Protein AF-A0A485AFW7-F1 (afdb_monomer_lite)

Secondary structure (DSSP, 8-state):
---GGGG-S-GGGGHHHHHHHHHHS---SPP---------------SS-TTSS-S-GGGS-TTTTTT--

Structure (mmCIF, N/CA/C/O backbone):
data_AF-A0A485AFW7-F1
#
_entry.id   AF-A0A485AFW7-F1
#
loop_
_atom_site.group_PDB
_atom_site.id
_atom_site.type_symbol
_atom_site.label_atom_id
_atom_site.label_alt_id
_atom_site.label_comp_id
_atom_site.label_asym_id
_atom_site.label_entity_id
_atom_site.label_seq_id
_atom_site.pdbx_PDB_ins_code
_atom_site.Cartn_x
_atom_site.Cartn_y
_atom_site.Cartn_z
_atom_site.occupancy
_atom_site.B_iso_or_equiv
_atom_site.auth_seq_id
_atom_site.auth_comp_id
_atom_site.auth_asym_id
_atom_site.auth_atom_id
_atom_site.pdbx_PDB_model_num
ATOM 1 N N . MET A 1 1 ? -15.811 6.963 2.512 1.00 69.12 1 MET A N 1
ATOM 2 C CA . MET A 1 1 ? -14.347 7.030 2.695 1.00 69.12 1 MET A CA 1
ATOM 3 C C . MET A 1 1 ? -14.013 8.418 3.233 1.00 69.12 1 MET A C 1
ATOM 5 O O . MET A 1 1 ? -13.978 9.365 2.466 1.00 69.12 1 MET A O 1
ATOM 9 N N . ASN A 1 2 ? -13.896 8.587 4.556 1.00 80.56 2 ASN A N 1
ATOM 10 C CA . ASN A 1 2 ? -14.014 9.931 5.157 1.00 80.56 2 ASN A CA 1
ATOM 11 C C . ASN A 1 2 ? -12.676 10.590 5.527 1.00 80.56 2 ASN A C 1
ATOM 13 O O . ASN A 1 2 ? -12.634 11.807 5.628 1.00 80.56 2 ASN A O 1
ATOM 17 N N . ASN A 1 3 ? -11.622 9.805 5.785 1.00 91.88 3 ASN A N 1
ATOM 18 C CA . ASN A 1 3 ? -10.315 10.300 6.247 1.00 91.88 3 ASN A CA 1
ATOM 19 C C . ASN A 1 3 ? -9.172 9.375 5.761 1.00 91.88 3 ASN A C 1
ATOM 21 O O . ASN A 1 3 ? -8.526 8.719 6.587 1.00 91.88 3 ASN A O 1
ATOM 25 N N . PRO A 1 4 ? -8.975 9.200 4.440 1.00 92.88 4 PRO A N 1
ATOM 26 C CA . PRO A 1 4 ? -7.961 8.284 3.906 1.00 92.88 4 PRO A CA 1
ATOM 27 C C . PRO A 1 4 ? -6.527 8.662 4.315 1.00 92.88 4 PRO A C 1
ATOM 29 O O . PRO A 1 4 ? -5.666 7.793 4.425 1.00 92.88 4 PRO A O 1
ATOM 32 N N . GLU A 1 5 ? -6.262 9.935 4.610 1.00 94.56 5 GLU A N 1
ATOM 33 C CA . GLU A 1 5 ? -4.962 10.432 5.067 1.00 94.56 5 GLU A CA 1
ATOM 34 C C . GLU A 1 5 ? -4.499 9.799 6.385 1.00 94.56 5 GLU A C 1
ATOM 36 O O . GLU A 1 5 ? -3.300 9.689 6.623 1.00 94.56 5 GLU A O 1
ATOM 41 N N . LYS A 1 6 ? -5.430 9.307 7.216 1.00 94.88 6 LYS A N 1
ATOM 42 C CA . LYS A 1 6 ? -5.106 8.609 8.470 1.00 94.88 6 LYS A CA 1
ATOM 43 C C . LYS A 1 6 ? -4.402 7.271 8.260 1.00 94.88 6 LYS A C 1
ATOM 45 O O . LYS A 1 6 ? -3.819 6.760 9.210 1.00 94.88 6 LYS A O 1
ATOM 50 N N . THR A 1 7 ? -4.467 6.696 7.059 1.00 95.19 7 THR A N 1
ATOM 51 C CA . THR A 1 7 ? -3.853 5.398 6.740 1.00 95.19 7 THR A CA 1
ATOM 52 C C . THR A 1 7 ? -2.648 5.514 5.804 1.00 95.19 7 THR A C 1
ATOM 54 O O . THR A 1 7 ? -1.983 4.515 5.549 1.00 95.19 7 THR A O 1
ATOM 57 N N . VAL A 1 8 ? -2.326 6.714 5.305 1.00 96.56 8 VAL A N 1
ATOM 58 C CA . VAL A 1 8 ? -1.162 6.945 4.431 1.00 96.56 8 VAL A CA 1
ATOM 59 C C . VAL A 1 8 ? 0.089 7.128 5.293 1.00 96.56 8 VAL A C 1
ATOM 61 O O . VAL A 1 8 ? 0.419 8.235 5.709 1.00 96.56 8 VAL A O 1
ATOM 64 N N . CYS A 1 9 ? 0.770 6.027 5.606 1.00 96.69 9 CYS A N 1
ATOM 65 C CA . CYS A 1 9 ? 1.985 6.012 6.425 1.00 96.69 9 CYS A CA 1
ATOM 66 C C . CYS A 1 9 ? 2.782 4.714 6.210 1.00 96.69 9 CYS A C 1
ATOM 68 O O . CYS A 1 9 ? 2.299 3.783 5.561 1.00 96.69 9 CYS A O 1
ATOM 70 N N . PHE A 1 10 ? 3.978 4.610 6.802 1.00 97.50 10 PHE A N 1
ATOM 71 C CA . PHE A 1 10 ? 4.627 3.311 6.983 1.00 97.50 10 PHE A CA 1
ATOM 72 C C . PHE A 1 10 ? 3.939 2.562 8.132 1.00 97.50 10 PHE A C 1
ATOM 74 O O . PHE A 1 10 ? 4.245 2.746 9.309 1.00 97.50 10 PHE A O 1
ATOM 81 N N . GLN A 1 11 ? 2.942 1.745 7.787 1.00 97.94 11 GLN A N 1
ATOM 82 C CA . GLN A 1 11 ? 1.981 1.205 8.753 1.00 97.94 11 GLN A CA 1
ATOM 83 C C . GLN A 1 11 ? 2.626 0.412 9.903 1.00 97.94 11 GLN A C 1
ATOM 85 O O . GLN A 1 11 ? 2.097 0.423 11.016 1.00 97.94 11 GLN A O 1
ATOM 90 N N . ASN A 1 12 ? 3.758 -0.257 9.661 1.00 97.44 12 ASN A N 1
ATOM 91 C CA . ASN A 1 12 ? 4.491 -1.034 10.665 1.00 97.44 12 ASN A CA 1
ATOM 92 C C . ASN A 1 12 ? 4.832 -0.209 11.919 1.00 97.44 12 ASN A C 1
ATOM 94 O O . ASN A 1 12 ? 4.774 -0.741 13.027 1.00 97.44 12 ASN A O 1
ATOM 98 N N . GLU A 1 13 ? 5.110 1.087 11.767 1.00 97.81 13 GLU A N 1
ATOM 99 C CA . GLU A 1 13 ? 5.415 2.002 12.878 1.00 97.81 13 GLU A CA 1
ATOM 100 C C . GLU A 1 13 ? 4.158 2.529 13.595 1.00 97.81 13 GLU A C 1
ATOM 102 O O . GLU A 1 13 ? 4.243 3.106 14.679 1.00 97.81 13 GLU A O 1
ATOM 107 N N . HIS A 1 14 ? 2.968 2.298 13.030 1.00 97.81 14 HIS A N 1
ATOM 108 C CA . HIS A 1 14 ? 1.705 2.891 13.480 1.00 97.81 14 HIS A CA 1
ATOM 109 C C . HIS A 1 14 ? 0.593 1.862 13.749 1.00 97.81 14 HIS A C 1
ATOM 111 O O . HIS A 1 14 ? -0.582 2.224 13.833 1.00 97.81 14 HIS A O 1
ATOM 117 N N . ILE A 1 15 ? 0.930 0.582 13.940 1.00 98.50 15 ILE A N 1
ATOM 118 C CA . ILE A 1 15 ? -0.054 -0.494 14.172 1.00 98.50 15 ILE A CA 1
ATOM 119 C C . ILE A 1 15 ? -1.045 -0.188 15.314 1.00 98.50 15 ILE A C 1
ATOM 121 O O . ILE A 1 15 ? -2.251 -0.352 15.102 1.00 98.50 15 ILE A O 1
ATOM 125 N N . PRO A 1 16 ? -0.619 0.293 16.503 1.00 98.25 16 PRO A N 1
ATOM 126 C CA . PRO A 1 16 ? -1.568 0.632 17.565 1.00 98.25 16 PRO A CA 1
ATOM 127 C C . PRO A 1 16 ? -2.552 1.736 17.157 1.00 98.25 16 PRO A C 1
ATOM 129 O O . PRO A 1 16 ? -3.724 1.685 17.525 1.00 98.25 16 PRO A O 1
ATOM 132 N N . LEU A 1 17 ? -2.095 2.702 16.356 1.00 98.00 17 LEU A N 1
ATOM 133 C CA . LEU A 1 17 ? -2.916 3.807 15.870 1.00 98.00 17 LEU A CA 1
ATOM 134 C C . LEU A 1 17 ? -3.967 3.326 14.860 1.00 98.00 17 LEU A C 1
ATOM 136 O O . LEU A 1 17 ? -5.120 3.741 14.944 1.00 98.00 17 LEU A O 1
ATOM 140 N N . MET A 1 18 ? -3.604 2.401 13.965 1.00 98.06 18 MET A N 1
ATOM 141 C CA . MET A 1 18 ? -4.556 1.803 13.018 1.00 98.06 18 MET A CA 1
ATOM 142 C C . MET A 1 18 ? -5.679 1.060 13.743 1.00 98.06 18 MET A C 1
ATOM 144 O O . MET A 1 18 ? -6.850 1.204 13.389 1.00 98.06 18 MET A O 1
ATOM 148 N N . ASN A 1 19 ? -5.337 0.308 14.795 1.00 97.94 19 ASN A N 1
ATOM 149 C CA . ASN A 1 19 ? -6.335 -0.348 15.639 1.00 97.94 19 ASN A CA 1
ATOM 150 C C . ASN A 1 19 ? -7.254 0.681 16.309 1.00 97.94 19 ASN A C 1
ATOM 152 O O . ASN A 1 19 ? -8.470 0.544 16.2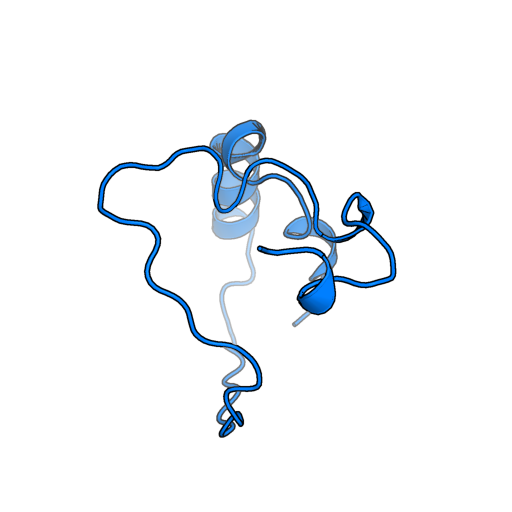29 1.00 97.94 19 ASN A O 1
ATOM 156 N N . ALA A 1 20 ? -6.694 1.751 16.882 1.00 97.62 20 ALA A N 1
ATOM 157 C CA . ALA A 1 20 ? -7.489 2.807 17.507 1.00 97.62 20 ALA A CA 1
ATOM 158 C C . ALA A 1 20 ? -8.442 3.503 16.515 1.00 97.62 20 ALA A C 1
ATOM 160 O O . ALA A 1 20 ? -9.595 3.762 16.856 1.00 97.62 20 ALA A O 1
ATOM 161 N N . TYR A 1 21 ? -8.002 3.777 15.280 1.00 96.62 21 TYR A N 1
ATOM 162 C CA . TYR A 1 21 ? -8.866 4.345 14.239 1.00 96.62 21 TYR A CA 1
ATOM 163 C C . TYR A 1 21 ? -9.992 3.399 13.829 1.00 96.62 21 TYR A C 1
ATOM 165 O O . TYR A 1 21 ? -11.134 3.841 13.694 1.00 96.62 21 TYR A O 1
ATOM 173 N N . ARG A 1 22 ? -9.690 2.106 13.669 1.00 95.81 22 ARG A N 1
ATOM 174 C CA . ARG A 1 22 ? -10.704 1.083 13.395 1.00 95.81 22 ARG A CA 1
ATOM 175 C C . ARG A 1 22 ? -11.749 1.032 14.512 1.00 95.81 22 ARG A C 1
ATOM 177 O O . ARG A 1 22 ? -12.940 1.011 14.218 1.00 95.81 22 ARG A O 1
ATOM 184 N N . ASP A 1 23 ? -11.306 1.034 15.767 1.00 96.94 23 ASP A N 1
ATOM 185 C CA . ASP A 1 23 ? -12.181 0.889 16.934 1.00 96.94 23 ASP A CA 1
ATOM 186 C C . ASP A 1 23 ? -13.030 2.155 17.181 1.00 96.94 23 ASP A C 1
ATOM 188 O O . ASP A 1 23 ? -14.163 2.059 17.650 1.00 96.94 23 ASP A O 1
ATOM 192 N N . ALA A 1 24 ? -12.525 3.340 16.811 1.00 95.94 24 ALA A N 1
ATOM 193 C CA . ALA A 1 24 ? -13.274 4.599 16.869 1.00 95.94 24 ALA A CA 1
ATOM 194 C C . ALA A 1 24 ? -14.371 4.710 15.789 1.00 95.94 24 ALA A C 1
ATOM 196 O O . ALA A 1 24 ? -15.380 5.387 16.000 1.00 95.94 24 ALA A O 1
ATOM 197 N N . GLY A 1 25 ? -14.189 4.044 14.643 1.00 91.94 25 GLY A N 1
ATOM 198 C CA . GLY A 1 25 ? -15.156 4.016 13.548 1.00 91.94 25 GLY A CA 1
ATOM 199 C C . GLY A 1 25 ? -15.382 5.374 12.849 1.00 91.94 25 GLY A C 1
ATOM 200 O O . GLY A 1 25 ? -14.569 6.294 12.972 1.00 91.94 25 GLY A O 1
ATOM 201 N N . PRO A 1 26 ? -16.483 5.515 12.083 1.00 92.44 26 PRO A N 1
ATOM 202 C CA . PRO A 1 26 ? -17.495 4.491 11.817 1.00 92.44 26 PRO A CA 1
ATOM 203 C C . PRO A 1 26 ? -16.973 3.391 10.877 1.00 92.44 26 PRO A C 1
ATOM 205 O O . PRO A 1 26 ? -16.332 3.682 9.871 1.00 92.44 26 PRO A O 1
ATOM 208 N N . ALA A 1 27 ? -17.2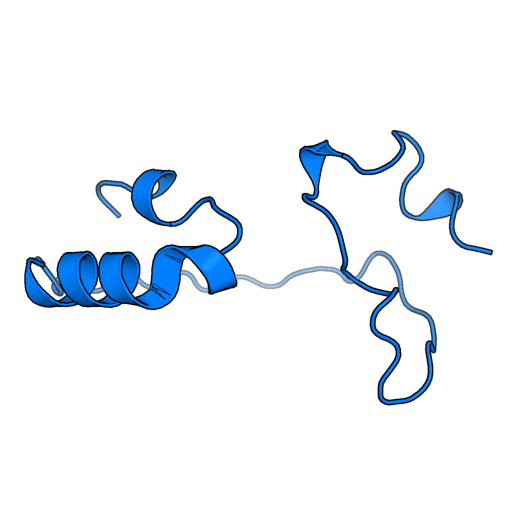80 2.127 11.185 1.00 90.31 27 ALA A N 1
ATOM 209 C CA . ALA A 1 27 ? -16.943 0.984 10.322 1.00 90.31 27 ALA A CA 1
ATOM 210 C C . ALA A 1 27 ? -17.910 0.819 9.130 1.00 90.31 27 ALA A C 1
ATOM 212 O O . ALA A 1 27 ? -17.585 0.149 8.152 1.00 90.31 27 ALA A O 1
ATOM 213 N N . TYR A 1 28 ? -19.093 1.436 9.217 1.00 91.38 28 TYR A N 1
ATOM 214 C CA . TYR A 1 28 ? -20.158 1.348 8.224 1.00 91.38 28 TYR A CA 1
ATOM 215 C C . TYR A 1 28 ? -20.697 2.733 7.840 1.00 91.38 28 TYR A C 1
ATOM 217 O O . TYR A 1 28 ? -20.651 3.652 8.663 1.00 91.38 28 TYR A O 1
ATOM 225 N N . PRO A 1 29 ? -21.282 2.869 6.637 1.00 93.50 29 PRO A N 1
ATOM 226 C CA . PRO A 1 29 ? -21.356 1.852 5.581 1.00 93.50 29 PRO A CA 1
ATOM 227 C C . PRO A 1 29 ? -19.980 1.551 4.969 1.00 93.50 29 PRO A C 1
ATOM 229 O O . PRO A 1 29 ? -19.148 2.445 4.832 1.00 93.50 29 PRO A O 1
ATOM 232 N N . THR A 1 30 ? -19.740 0.284 4.623 1.00 92.94 30 THR A N 1
ATOM 233 C CA . THR A 1 30 ? -18.533 -0.118 3.891 1.00 92.94 30 THR A CA 1
ATOM 234 C C . THR A 1 30 ? -18.641 0.377 2.457 1.00 92.94 30 THR A C 1
ATOM 236 O O . THR A 1 30 ? -19.655 0.160 1.796 1.00 92.94 30 THR A O 1
ATOM 239 N N . GLU A 1 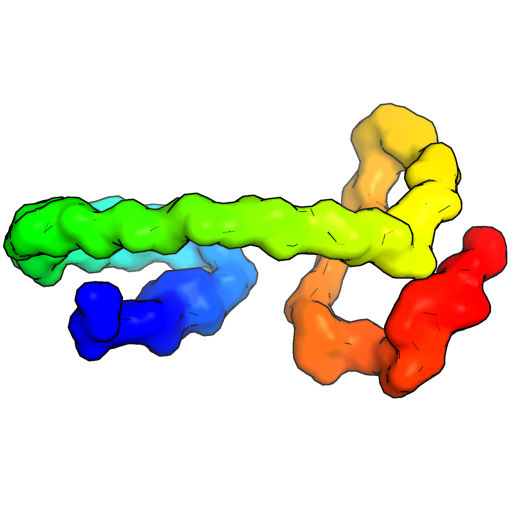31 ? -17.595 1.034 1.978 1.00 92.56 31 GLU A N 1
ATOM 240 C CA . GLU A 1 31 ? -1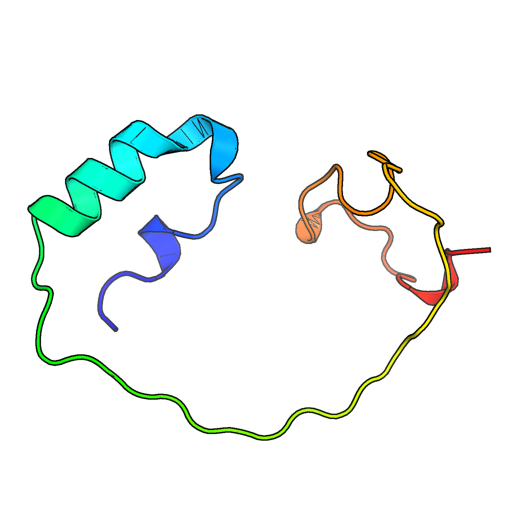7.479 1.449 0.586 1.00 92.56 31 GLU A CA 1
ATOM 241 C C . GLU A 1 31 ? -16.752 0.358 -0.202 1.00 92.56 31 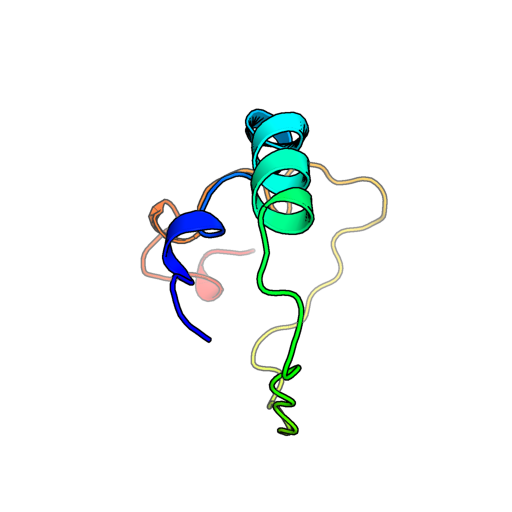GLU A C 1
ATOM 243 O O . GLU A 1 31 ? -15.698 -0.113 0.226 1.00 92.56 31 GLU A O 1
ATOM 248 N N . VAL A 1 32 ? -17.340 -0.077 -1.317 1.00 95.06 32 VAL A N 1
ATOM 249 C CA . VAL A 1 32 ? -16.807 -1.149 -2.167 1.00 95.06 32 VAL A CA 1
ATOM 250 C C . VAL A 1 32 ? -16.322 -0.530 -3.471 1.00 95.06 32 VAL A C 1
ATOM 252 O O . VAL A 1 32 ? -17.091 0.150 -4.147 1.00 95.06 32 VAL A O 1
ATOM 255 N N . ILE A 1 33 ? -15.057 -0.775 -3.814 1.00 94.56 33 ILE A N 1
ATOM 256 C CA . ILE A 1 33 ? -14.433 -0.358 -5.074 1.00 94.56 33 ILE A CA 1
ATOM 257 C C . ILE A 1 33 ? -14.126 -1.634 -5.863 1.00 94.56 33 ILE A C 1
ATOM 259 O O . ILE A 1 33 ? -13.443 -2.515 -5.343 1.00 94.56 33 ILE A O 1
ATOM 263 N N . ASP A 1 34 ? -14.652 -1.739 -7.084 1.00 95.50 34 ASP A N 1
ATOM 264 C CA . ASP A 1 34 ? -14.507 -2.907 -7.964 1.00 95.50 34 ASP A CA 1
ATOM 265 C C . ASP A 1 34 ? -13.976 -2.462 -9.333 1.00 95.50 34 ASP A C 1
ATOM 267 O O . ASP A 1 34 ? -14.705 -1.870 -10.133 1.00 95.50 34 ASP A O 1
ATOM 271 N N . GLU A 1 35 ? -12.682 -2.686 -9.571 1.00 96.44 35 GLU A N 1
ATOM 272 C CA . GLU A 1 35 ? -11.972 -2.234 -10.770 1.00 96.44 35 GLU A CA 1
ATOM 273 C C . GLU A 1 35 ? -10.930 -3.262 -11.238 1.00 96.44 35 GLU A C 1
ATOM 275 O O . GLU A 1 35 ? -10.267 -3.928 -10.438 1.00 96.44 35 GLU A O 1
ATOM 280 N N . PHE A 1 36 ? -10.736 -3.352 -12.558 1.00 97.75 36 PHE A N 1
ATOM 281 C CA . PHE A 1 36 ? -9.599 -4.059 -13.153 1.00 97.75 36 PHE A CA 1
ATOM 282 C C . PHE A 1 36 ? -8.366 -3.151 -13.214 1.00 97.75 36 PHE A C 1
ATOM 284 O O . PHE A 1 36 ? -8.482 -1.941 -13.391 1.00 97.75 36 PHE A O 1
ATOM 291 N N . ALA A 1 37 ? -7.173 -3.749 -13.175 1.00 96.69 37 ALA A N 1
ATOM 292 C CA . ALA A 1 37 ? -5.908 -3.047 -13.376 1.00 96.69 37 ALA A CA 1
ATOM 293 C C . ALA A 1 37 ? -5.036 -3.751 -14.424 1.00 96.69 37 ALA A C 1
ATOM 295 O O . ALA A 1 37 ? -5.027 -4.978 -14.535 1.00 96.69 37 ALA A O 1
ATOM 296 N N . THR A 1 38 ? -4.261 -2.963 -15.169 1.00 98.06 38 THR A N 1
ATOM 297 C CA . THR A 1 38 ? -3.253 -3.464 -16.109 1.00 98.06 38 THR A CA 1
ATOM 298 C C . THR A 1 38 ? -1.903 -3.548 -15.408 1.00 98.06 38 THR A C 1
ATOM 300 O O . THR A 1 38 ? -1.415 -2.551 -14.880 1.00 98.06 38 THR A O 1
ATOM 303 N N . ILE A 1 39 ? -1.264 -4.716 -15.436 1.00 97.81 39 ILE A N 1
ATOM 304 C CA . ILE A 1 39 ? 0.107 -4.879 -14.940 1.00 97.81 39 ILE A CA 1
ATOM 305 C C . ILE A 1 39 ? 1.073 -4.156 -15.890 1.00 97.81 39 ILE A C 1
ATOM 307 O O . ILE A 1 39 ? 1.092 -4.444 -17.085 1.00 97.81 39 ILE A O 1
ATOM 311 N N . THR A 1 40 ? 1.892 -3.245 -15.361 1.00 97.81 40 THR A N 1
ATOM 312 C CA . THR A 1 40 ? 2.858 -2.451 -16.147 1.00 97.81 40 THR A CA 1
ATOM 313 C C . THR A 1 40 ? 4.320 -2.863 -15.942 1.00 97.81 40 THR A C 1
ATOM 315 O O . THR A 1 40 ? 5.172 -2.471 -16.736 1.00 97.81 40 THR A O 1
ATOM 318 N N . PHE A 1 41 ? 4.626 -3.665 -14.915 1.00 97.31 41 PHE A N 1
ATOM 319 C CA . PHE A 1 41 ? 5.973 -4.159 -14.613 1.00 97.31 41 PHE A CA 1
ATOM 320 C C . PHE A 1 41 ? 5.922 -5.496 -13.859 1.00 97.31 41 PHE A C 1
ATOM 322 O O . PHE A 1 41 ? 5.121 -5.653 -12.939 1.00 97.31 41 PHE A O 1
ATOM 329 N N . VAL A 1 42 ? 6.783 -6.450 -14.236 1.00 97.56 42 VAL A N 1
ATOM 330 C CA . VAL A 1 42 ? 6.926 -7.767 -13.587 1.00 97.56 42 VAL A CA 1
ATOM 331 C C . VAL A 1 42 ? 8.398 -8.173 -13.589 1.00 97.56 42 VAL A C 1
ATOM 333 O O . VAL A 1 42 ? 9.048 -8.109 -14.631 1.00 97.56 42 VAL A O 1
ATOM 336 N N . ARG A 1 43 ? 8.907 -8.637 -12.444 1.00 96.69 43 ARG A N 1
ATOM 337 C CA . ARG A 1 43 ? 10.222 -9.283 -12.320 1.00 96.69 43 ARG A CA 1
ATOM 338 C C . ARG A 1 43 ? 10.224 -10.311 -11.188 1.00 96.69 43 ARG A C 1
ATOM 340 O O . ARG A 1 43 ? 9.406 -10.212 -10.277 1.00 96.69 43 ARG A O 1
ATOM 347 N N . ASP A 1 44 ? 11.164 -11.249 -11.229 1.00 97.19 44 ASP A N 1
ATOM 348 C CA . ASP A 1 44 ? 11.465 -12.148 -10.109 1.00 97.19 44 ASP A CA 1
ATOM 349 C C . ASP A 1 44 ? 12.485 -11.483 -9.166 1.00 97.19 44 ASP A C 1
ATOM 351 O O . ASP A 1 44 ? 13.435 -10.840 -9.615 1.00 97.19 44 ASP A O 1
ATOM 355 N N . CYS A 1 45 ? 12.275 -11.598 -7.857 1.00 97.19 45 CYS A N 1
ATOM 356 C CA . CYS A 1 45 ? 13.163 -11.061 -6.820 1.00 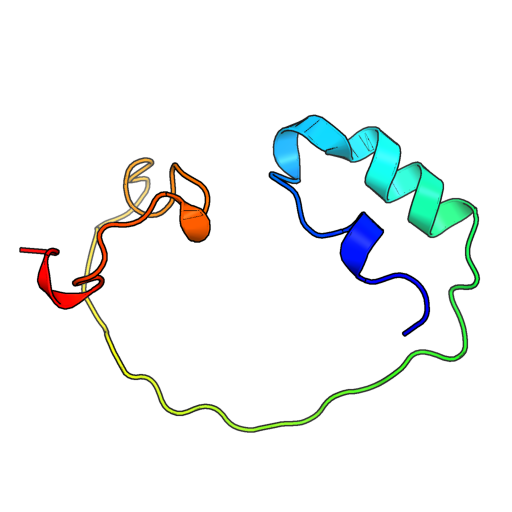97.19 45 CYS A CA 1
ATOM 357 C C . CYS A 1 45 ? 13.612 -12.118 -5.800 1.00 97.19 45 CYS A C 1
ATOM 359 O O . CYS A 1 45 ? 14.318 -11.766 -4.848 1.00 97.19 45 CYS A O 1
ATOM 361 N N . GLY A 1 46 ? 13.217 -13.384 -5.985 1.00 97.69 46 GLY A N 1
ATOM 362 C CA . GLY A 1 46 ? 13.409 -14.448 -5.004 1.00 97.69 46 GLY A CA 1
ATOM 363 C C . GLY A 1 46 ? 12.585 -14.258 -3.722 1.00 97.69 46 GLY A C 1
ATOM 364 O O . GLY A 1 46 ? 11.903 -13.254 -3.518 1.00 97.69 46 GLY A O 1
ATOM 365 N N . ALA A 1 47 ? 12.640 -15.254 -2.837 1.00 97.88 47 ALA A N 1
ATOM 366 C CA . ALA A 1 47 ? 11.984 -15.196 -1.532 1.00 97.88 47 ALA A CA 1
ATOM 367 C C . ALA A 1 47 ? 12.825 -14.413 -0.505 1.00 97.88 47 ALA A C 1
ATOM 369 O O . ALA A 1 47 ? 14.053 -14.441 -0.561 1.00 97.88 47 ALA A O 1
ATOM 370 N N . ASN A 1 48 ? 12.160 -13.791 0.479 1.00 97.62 48 ASN A N 1
ATOM 371 C CA . ASN A 1 48 ? 12.781 -13.113 1.632 1.00 97.62 48 ASN A CA 1
ATOM 372 C C . ASN A 1 48 ? 13.775 -11.992 1.264 1.00 97.62 48 ASN A C 1
ATOM 374 O O . ASN A 1 48 ? 14.804 -11.827 1.916 1.00 97.62 48 ASN A O 1
ATOM 378 N N . ASN A 1 49 ? 13.498 -11.238 0.198 1.00 97.31 49 ASN A N 1
ATOM 379 C CA . ASN A 1 49 ? 14.306 -10.086 -0.186 1.00 97.31 49 ASN A CA 1
ATOM 380 C C . ASN A 1 49 ? 13.717 -8.791 0.395 1.00 97.31 49 ASN A C 1
ATOM 382 O O . ASN A 1 49 ? 12.828 -8.178 -0.198 1.00 97.31 49 ASN A O 1
ATOM 386 N N . ASP A 1 50 ? 14.259 -8.355 1.531 1.00 97.06 50 ASP A N 1
ATOM 387 C CA . ASP A 1 50 ? 13.804 -7.157 2.252 1.00 97.06 50 ASP A CA 1
ATOM 388 C C . ASP A 1 50 ? 14.110 -5.835 1.519 1.00 97.06 50 ASP A C 1
ATOM 390 O O . ASP A 1 50 ? 13.708 -4.769 1.973 1.00 97.06 50 ASP A O 1
ATOM 394 N N . ASN A 1 51 ? 14.794 -5.872 0.367 1.00 96.69 51 ASN A N 1
ATOM 395 C CA . ASN A 1 51 ? 15.119 -4.678 -0.422 1.00 96.69 51 ASN A CA 1
ATOM 396 C C . ASN A 1 51 ? 14.115 -4.381 -1.546 1.00 96.69 51 ASN A C 1
ATOM 398 O O . ASN A 1 51 ? 14.297 -3.409 -2.276 1.00 96.69 51 ASN A O 1
ATOM 402 N N . VAL A 1 52 ? 13.082 -5.211 -1.736 1.00 97.44 52 VAL A N 1
ATOM 403 C CA . VAL A 1 52 ? 12.106 -5.010 -2.825 1.00 97.44 52 VAL A CA 1
ATOM 404 C C . VAL A 1 52 ? 11.180 -3.824 -2.536 1.00 97.44 52 VAL A C 1
ATOM 406 O O . VAL A 1 52 ? 10.890 -3.049 -3.444 1.00 97.44 52 VAL A O 1
ATOM 409 N N . ILE A 1 53 ? 10.737 -3.672 -1.283 1.00 97.31 53 ILE A N 1
ATOM 410 C CA . ILE A 1 53 ? 9.930 -2.544 -0.794 1.00 97.31 53 ILE A CA 1
ATOM 411 C C . ILE A 1 53 ? 10.480 -2.151 0.580 1.00 97.31 53 ILE A C 1
ATOM 413 O O . ILE A 1 53 ? 10.182 -2.808 1.574 1.00 97.31 53 ILE A O 1
ATOM 417 N N . ASN A 1 54 ? 11.301 -1.102 0.629 1.00 97.50 54 ASN A N 1
ATOM 418 C CA . ASN A 1 54 ? 12.014 -0.688 1.844 1.00 97.50 54 ASN A CA 1
ATOM 419 C C . ASN A 1 54 ? 12.013 0.831 2.093 1.00 97.50 54 ASN A C 1
ATOM 421 O O . ASN A 1 54 ? 12.711 1.303 2.986 1.00 97.50 54 ASN A O 1
ATOM 425 N N . CYS A 1 55 ? 11.246 1.594 1.316 1.00 97.25 55 CYS A N 1
ATOM 426 C CA . CYS A 1 55 ? 11.101 3.039 1.454 1.00 97.25 55 CYS A CA 1
ATOM 427 C C . CYS A 1 55 ? 9.694 3.480 1.030 1.00 97.25 55 CYS A C 1
ATOM 429 O O . CYS A 1 55 ? 8.921 2.692 0.468 1.00 97.25 55 CYS A O 1
ATOM 431 N N . ALA A 1 56 ? 9.342 4.736 1.303 1.00 97.88 56 ALA A N 1
ATOM 432 C CA . ALA A 1 56 ? 8.075 5.279 0.826 1.00 97.88 56 ALA A CA 1
ATOM 433 C C . ALA A 1 56 ? 8.103 5.456 -0.701 1.00 97.88 56 ALA A C 1
ATOM 435 O O . ALA A 1 56 ? 9.126 5.807 -1.283 1.00 97.88 56 ALA A O 1
ATOM 436 N N . ALA A 1 57 ? 6.953 5.313 -1.368 1.00 97.31 57 ALA A N 1
ATOM 437 C CA . ALA A 1 57 ? 6.867 5.534 -2.816 1.00 97.31 57 ALA A CA 1
ATOM 438 C C . ALA A 1 57 ? 7.320 6.950 -3.233 1.00 97.31 57 ALA A C 1
ATOM 440 O O . ALA A 1 57 ? 7.862 7.134 -4.318 1.00 97.31 57 ALA A O 1
ATOM 441 N N . SER A 1 58 ? 7.148 7.945 -2.354 1.00 97.44 58 SER A N 1
ATOM 442 C CA . SER A 1 58 ? 7.632 9.320 -2.545 1.00 97.44 58 SER A CA 1
ATOM 443 C C . SER A 1 58 ? 9.158 9.457 -2.551 1.00 97.44 58 SER A C 1
ATOM 445 O O . SER A 1 58 ? 9.668 10.489 -2.980 1.00 97.44 58 SER A O 1
ATOM 447 N N . GLU A 1 59 ? 9.877 8.454 -2.055 1.00 98.06 59 GLU A N 1
ATOM 448 C CA . GLU A 1 59 ? 11.341 8.416 -1.968 1.00 98.06 59 GLU A CA 1
ATOM 449 C C . GLU A 1 59 ? 11.965 7.625 -3.127 1.00 98.06 59 GLU A C 1
ATOM 451 O O . GLU A 1 59 ? 13.189 7.574 -3.254 1.00 98.06 59 GLU A O 1
ATOM 456 N N . LEU A 1 60 ? 11.142 7.020 -3.993 1.00 97.75 60 LEU A N 1
ATOM 457 C CA . LEU A 1 60 ? 11.623 6.305 -5.169 1.00 97.75 60 LEU A CA 1
ATOM 458 C C . LEU A 1 60 ? 12.261 7.262 -6.193 1.00 97.75 60 LEU A C 1
ATOM 460 O O . LEU A 1 60 ? 11.824 8.409 -6.349 1.00 97.75 60 LEU A O 1
ATOM 464 N N . PRO A 1 61 ? 13.264 6.788 -6.954 1.00 97.25 61 PRO A N 1
ATOM 465 C CA . PRO A 1 61 ? 13.773 7.505 -8.116 1.00 97.25 61 PRO A CA 1
ATOM 466 C C . PRO A 1 61 ? 12.660 7.827 -9.122 1.00 97.25 61 PRO A C 1
ATOM 468 O O . PRO A 1 61 ? 11.723 7.053 -9.313 1.00 97.25 61 PRO A O 1
ATOM 471 N N . LYS A 1 62 ? 12.780 8.970 -9.809 1.00 96.94 62 LYS A N 1
ATOM 472 C CA . LYS A 1 62 ? 11.769 9.452 -10.773 1.00 96.94 62 LYS A CA 1
ATOM 473 C C . LYS A 1 62 ? 11.555 8.518 -11.964 1.00 96.94 62 LYS A C 1
ATOM 475 O O . LYS A 1 62 ? 10.531 8.617 -12.632 1.00 96.94 62 LYS A O 1
ATOM 480 N N . ASP A 1 63 ? 12.537 7.683 -12.260 1.00 96.62 63 ASP A N 1
ATOM 481 C CA . ASP A 1 63 ? 12.543 6.722 -13.352 1.00 96.62 63 ASP A CA 1
ATOM 482 C C . ASP A 1 63 ? 12.084 5.322 -12.921 1.00 96.62 63 ASP A C 1
ATOM 484 O O . ASP A 1 63 ? 12.143 4.398 -13.726 1.00 96.62 63 ASP A O 1
ATOM 488 N N . PHE A 1 64 ? 11.577 5.137 -11.697 1.00 97.00 64 PHE A N 1
ATOM 489 C CA . PHE A 1 64 ? 10.986 3.867 -11.276 1.00 97.00 64 PHE A CA 1
ATOM 490 C C . PHE A 1 64 ? 9.801 3.449 -12.173 1.00 97.00 64 PHE A C 1
ATOM 492 O O . PHE A 1 64 ? 8.941 4.284 -12.463 1.00 97.00 64 PHE A O 1
ATOM 499 N N . PRO A 1 65 ? 9.692 2.169 -12.598 1.00 96.50 65 PRO A N 1
ATOM 500 C CA . PRO A 1 65 ? 10.556 1.024 -12.274 1.00 96.50 65 PRO A CA 1
ATOM 501 C C . PRO A 1 65 ? 11.725 0.788 -13.256 1.00 96.50 65 PRO A C 1
ATOM 503 O O . PRO A 1 65 ? 12.375 -0.250 -13.178 1.00 96.50 65 PRO A O 1
ATOM 506 N N . ALA A 1 66 ? 12.012 1.696 -14.194 1.00 96.12 66 ALA A N 1
ATOM 507 C CA . ALA A 1 66 ? 13.064 1.517 -15.205 1.00 96.12 66 ALA A CA 1
ATOM 508 C C . ALA A 1 66 ? 14.492 1.495 -14.625 1.00 96.12 66 ALA A C 1
ATOM 510 O O . ALA A 1 66 ? 15.391 0.931 -15.246 1.00 96.12 66 ALA A O 1
ATOM 511 N N . ASN A 1 67 ? 14.696 2.057 -13.430 1.00 95.25 67 ASN A N 1
ATOM 512 C CA . ASN A 1 67 ? 15.965 2.003 -12.697 1.00 95.25 67 ASN A CA 1
ATOM 513 C C . ASN A 1 67 ? 16.280 0.617 -12.098 1.00 95.25 67 ASN A C 1
ATOM 515 O O . ASN A 1 67 ? 17.352 0.419 -11.525 1.00 95.25 67 ASN A O 1
ATOM 519 N N . LEU A 1 68 ? 15.330 -0.319 -12.153 1.00 92.75 68 LEU A N 1
ATOM 520 C CA . LEU A 1 68 ? 15.475 -1.666 -11.622 1.00 92.75 68 LEU A CA 1
ATOM 521 C C . LEU A 1 68 ? 16.146 -2.559 -12.677 1.00 92.75 68 LEU A C 1
ATOM 523 O O . LEU A 1 68 ? 15.503 -2.971 -13.642 1.00 92.75 68 LEU A O 1
ATOM 527 N N . HIS A 1 69 ? 17.433 -2.851 -12.485 1.00 78.12 69 HIS A N 1
ATOM 528 C CA . HIS A 1 69 ? 18.202 -3.808 -13.291 1.00 78.12 69 HIS A CA 1
ATOM 529 C C . HIS A 1 69 ? 18.226 -5.204 -12.663 1.00 78.12 69 HIS A C 1
ATOM 531 O O . HIS A 1 69 ? 18.126 -5.295 -11.415 1.00 78.12 69 HIS A O 1
#

Foldseek 3Di:
DPCVVQVPDPCVVVVVVVVVDCVVDPPPDDDDDDDDDDDPDDDDDDPPDCPPDPDHPVPDDPPPPVPPD

InterPro domains:
  IPR008729 Phenolic acid decarboxylase [PF05870] (2-66)
  IPR012674 Calycin [G3DSA:2.40.128.20] (1-69)
  IPR012674 Calycin [SSF50814] (2-67)

Radius of gyration: 16.5 Å; chains: 1; bounding box: 40×26×34 Å

Organism: Kluyvera cryocrescens (NCBI:txid580)

pLDDT: mean 95.42, std 4.69, range [69.12, 98.5]

Sequence (69 aa):
MNNPEKTVCFQNEHIPLMNAYRDAGPAYPTEVIDEFATITFVRDCGANNDNVINCAASELPKDFPANLH